Protein AF-A0A822GNJ6-F1 (afdb_monomer)

Radius of gyration: 17.17 Å; Cα contacts (8 Å, |Δi|>4): 91; chains: 1; bounding box: 32×57×35 Å

Mean predicted aligned error: 9.28 Å

Sequence (97 aa):
VLEEEKHNQIILSGLEQQLLDGILDEGTLANRHECDRELVDSLLERASSENPRLVGYMQRGVAYHHAGLNNKGRVTIEALFRNRYVQVVFSTATLGM

pLDDT: mean 80.64, std 13.18, range [45.34, 93.69]

Solvent-accessib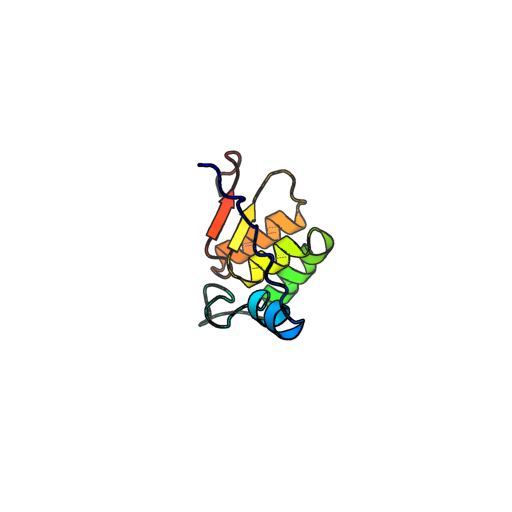le surface area (backbone atoms only — not comparable to full-atom values): 5898 Å² total; per-residue (Å²): 142,80,79,79,82,74,76,79,78,79,84,69,53,75,66,57,48,49,62,70,73,45,75,47,81,92,44,38,27,68,40,76,92,77,60,60,58,69,61,49,52,57,40,40,58,62,28,42,86,77,40,62,66,55,42,58,32,39,51,45,11,28,45,73,52,56,91,87,52,54,71,55,46,49,52,34,53,52,52,34,38,77,71,38,32,22,70,44,72,49,64,59,101,82,68,91,128

Nearest PDB structures (foldseek):
  5m59-assembly4_A  TM=8.633E-01  e=3.489E-02  Thermochaetoides thermophila
  7ask-assembly1_F  TM=6.448E-01  e=6.471E-03  Trypanosoma cruzi
  7bdj-assembly1_B  TM=7.855E-01  e=2.365E-02  Homo sapiens
  7dco-assembly1_D  TM=7.695E-01  e=2.692E-02  Saccharomyces cerevisiae
  8ro0-assembly1_B  TM=5.963E-01  e=7.367E-03  Caenorhabditis elegans

Secondary structure (DSSP, 8-state):
-------------HHHHHHHHSPPGGGS-S--TT--HHHHHHHHHHHHTT-HHHHHHHHTTEEEE-TTS-HHHHHHHHHHHHTTSS-EEEE-SS---

Foldseek 3Di:
DDPDPPPPPDDDDPVRVCVVLDQDPVQFFQDPPDDPPVVLVVLLVQQCVPDVVQSSQLRSLEHEDEPPDDPSSNVSVVVSCVVRRRVYYHYDPPDDD

Structure (mmCIF, N/CA/C/O backbone):
data_AF-A0A822GNJ6-F1
#
_entry.id   AF-A0A822GNJ6-F1
#
loop_
_atom_site.group_PDB
_atom_site.id
_atom_site.type_symbol
_atom_site.label_atom_id
_atom_site.label_alt_id
_atom_site.label_comp_id
_atom_site.label_asym_id
_atom_site.label_entity_id
_atom_site.label_seq_id
_atom_site.pdbx_PDB_ins_code
_atom_site.Cartn_x
_atom_site.Cartn_y
_atom_site.Cartn_z
_atom_site.occupancy
_atom_site.B_iso_or_equiv
_atom_site.auth_seq_id
_atom_site.auth_comp_id
_atom_site.auth_asym_id
_atom_site.auth_atom_id
_atom_site.pdbx_PDB_model_num
ATOM 1 N N . VAL A 1 1 ? 8.925 45.280 9.640 1.00 47.12 1 VAL A N 1
ATOM 2 C CA . VAL A 1 1 ? 8.221 44.275 8.814 1.00 47.12 1 VAL A CA 1
ATOM 3 C C . VAL A 1 1 ? 8.998 42.985 8.916 1.00 47.12 1 VAL A C 1
ATOM 5 O O . VAL A 1 1 ? 9.940 42.844 8.164 1.00 47.12 1 VAL A O 1
ATOM 8 N N . LEU A 1 2 ? 8.685 42.153 9.906 1.00 45.34 2 LEU A N 1
ATOM 9 C CA . LEU A 1 2 ? 8.946 40.709 9.981 1.00 45.34 2 LEU A CA 1
ATOM 10 C C . LEU A 1 2 ? 8.129 40.267 11.201 1.00 45.34 2 LEU A C 1
ATOM 12 O O . LEU A 1 2 ? 8.644 40.188 12.312 1.00 45.34 2 LEU A O 1
ATOM 16 N N . GLU A 1 3 ? 6.808 40.199 11.016 1.00 49.84 3 GLU A N 1
ATOM 17 C CA . GLU A 1 3 ? 5.924 39.625 12.026 1.00 49.84 3 GLU A CA 1
ATOM 18 C C . GLU A 1 3 ? 6.318 38.165 12.231 1.00 49.84 3 GLU A C 1
ATOM 20 O O . GLU A 1 3 ? 6.545 37.433 11.269 1.00 49.84 3 GLU A O 1
ATOM 25 N N . GLU A 1 4 ? 6.446 37.786 13.498 1.00 54.06 4 GLU A N 1
ATOM 26 C CA . GLU A 1 4 ? 6.664 36.419 13.945 1.00 54.06 4 GLU A CA 1
ATOM 27 C C . GLU A 1 4 ? 5.651 35.485 13.273 1.00 54.06 4 GLU A C 1
ATOM 29 O O . GLU A 1 4 ? 4.448 35.570 13.535 1.00 54.06 4 GLU A O 1
ATOM 34 N N . GLU A 1 5 ? 6.138 34.558 12.446 1.00 57.50 5 GLU A N 1
ATOM 35 C CA . GLU A 1 5 ? 5.390 33.367 12.048 1.00 57.50 5 GLU A CA 1
ATOM 36 C C . GLU A 1 5 ? 5.109 32.535 13.306 1.00 57.50 5 GLU A C 1
ATOM 38 O O . GLU A 1 5 ? 5.834 31.600 13.654 1.00 57.50 5 GLU A O 1
ATOM 43 N N . LYS A 1 6 ? 4.048 32.899 14.033 1.00 51.00 6 LYS A N 1
ATOM 44 C CA . LYS A 1 6 ? 3.471 32.085 15.097 1.00 51.00 6 LYS A CA 1
ATOM 45 C C . LYS A 1 6 ? 2.965 30.797 14.463 1.00 51.00 6 LYS A C 1
ATOM 47 O O . LYS A 1 6 ? 1.847 30.728 13.959 1.00 51.00 6 LYS A O 1
ATOM 52 N N . HIS A 1 7 ? 3.820 29.781 14.484 1.00 60.44 7 HIS A N 1
ATOM 53 C CA . HIS A 1 7 ? 3.483 28.399 14.181 1.00 60.44 7 HIS A CA 1
ATOM 54 C C . HIS A 1 7 ? 2.367 27.968 15.143 1.00 60.44 7 HIS A C 1
ATOM 56 O O . HIS A 1 7 ? 2.617 27.597 16.289 1.00 60.44 7 HIS A O 1
ATOM 62 N N . ASN A 1 8 ? 1.115 28.091 14.703 1.00 63.62 8 ASN A N 1
ATOM 63 C CA . ASN A 1 8 ? -0.043 27.641 15.460 1.00 63.62 8 ASN A CA 1
ATOM 64 C C . ASN A 1 8 ? -0.015 26.109 15.477 1.00 63.62 8 ASN A C 1
ATOM 66 O O . ASN A 1 8 ? -0.475 25.456 14.541 1.00 63.62 8 ASN A O 1
ATOM 70 N N . GLN A 1 9 ? 0.572 25.522 16.519 1.00 69.19 9 GLN A N 1
ATOM 71 C CA . GLN A 1 9 ? 0.458 24.088 16.753 1.00 69.19 9 GLN A CA 1
ATOM 72 C C . GLN A 1 9 ? -0.959 23.801 17.244 1.00 69.19 9 GLN A C 1
ATOM 74 O O . GLN A 1 9 ? -1.310 24.085 18.388 1.00 69.19 9 GLN A O 1
ATOM 79 N N . ILE A 1 10 ? -1.787 23.267 16.351 1.00 79.25 10 ILE A N 1
ATOM 80 C CA . ILE A 1 10 ? -3.099 22.736 16.705 1.00 79.25 10 ILE A CA 1
ATOM 81 C C . ILE A 1 10 ? -2.856 21.420 17.449 1.00 79.25 10 ILE A C 1
ATOM 83 O O . ILE A 1 10 ? -2.343 20.466 16.867 1.00 79.25 10 ILE A O 1
ATOM 87 N N . ILE A 1 11 ? -3.195 21.379 18.739 1.00 83.88 11 ILE A N 1
ATOM 88 C CA . ILE A 1 11 ? -3.189 20.142 19.524 1.00 83.88 11 ILE A CA 1
ATOM 89 C C . ILE A 1 11 ? -4.555 19.488 19.362 1.00 83.88 11 ILE A C 1
ATOM 91 O O . ILE A 1 11 ? -5.564 20.030 19.810 1.00 83.88 11 ILE A O 1
ATOM 95 N N . LEU A 1 12 ? -4.568 18.333 18.709 1.00 84.31 12 LEU A N 1
ATOM 96 C CA . LEU A 1 12 ? -5.765 17.535 18.489 1.00 84.31 12 LEU A CA 1
ATOM 97 C C . LEU A 1 12 ? -6.030 16.630 19.694 1.00 84.31 12 LEU A C 1
ATOM 99 O O . LEU A 1 12 ? -5.108 16.096 20.315 1.00 84.31 12 LEU A O 1
ATOM 103 N N . SER A 1 13 ? -7.304 16.436 20.014 1.00 89.00 13 SER A N 1
ATOM 104 C CA . SER A 1 13 ? -7.738 15.397 20.941 1.00 89.00 13 SER A CA 1
ATOM 105 C C . SER A 1 13 ? -7.434 14.004 20.381 1.00 89.00 13 SER A C 1
ATOM 107 O O . SER A 1 13 ? -7.293 13.808 19.173 1.00 89.00 13 SER A O 1
ATOM 109 N N . GLY A 1 14 ? -7.383 12.998 21.260 1.00 87.19 14 GLY A N 1
ATOM 110 C CA . GLY A 1 14 ? -7.127 11.616 20.837 1.00 87.19 14 GLY A CA 1
ATOM 111 C C . GLY A 1 14 ? -8.135 11.101 19.801 1.00 87.19 14 GLY A C 1
ATOM 112 O O . GLY A 1 14 ? -7.750 10.381 18.886 1.00 87.19 14 GLY A O 1
ATOM 113 N N . LEU A 1 15 ? -9.403 11.521 19.895 1.00 86.00 15 L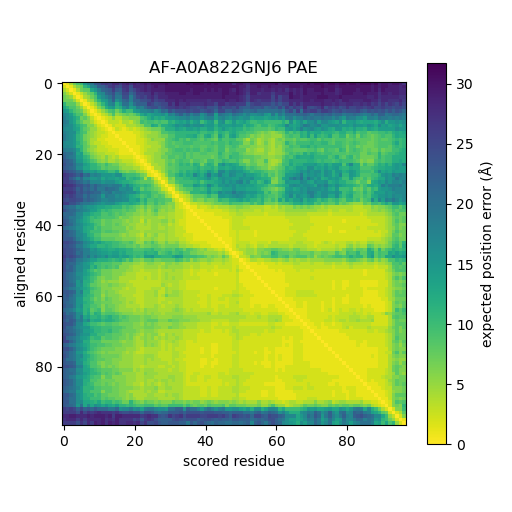EU A N 1
ATOM 114 C CA . LEU A 1 15 ? -10.436 11.158 18.923 1.00 86.00 15 LEU A CA 1
ATOM 115 C C . LEU A 1 15 ? -10.207 11.831 17.564 1.00 86.00 15 LEU A C 1
ATOM 117 O O . LEU A 1 15 ? -10.323 11.172 16.537 1.00 86.00 15 LEU A O 1
ATOM 121 N N . GLU A 1 16 ? -9.869 13.121 17.546 1.00 88.44 16 GLU A N 1
ATOM 122 C CA . GLU A 1 16 ? -9.579 13.849 16.303 1.00 88.44 16 GLU A CA 1
ATOM 123 C C . GLU A 1 16 ? -8.359 13.264 15.592 1.00 88.44 16 GLU A C 1
ATOM 125 O O . GLU A 1 16 ? -8.395 13.049 14.382 1.00 88.44 16 GLU A O 1
ATOM 130 N N . GLN A 1 17 ? -7.315 12.926 16.353 1.00 86.44 17 GLN A N 1
ATOM 131 C CA . GLN A 1 17 ? -6.135 12.255 15.821 1.00 86.44 17 GLN A CA 1
ATOM 132 C C . GLN A 1 17 ? -6.498 10.885 15.229 1.00 86.44 17 GLN A C 1
ATOM 134 O O . GLN A 1 17 ? -6.100 10.570 14.113 1.00 86.44 17 GLN A O 1
ATOM 139 N N . GLN A 1 18 ? -7.320 10.097 15.928 1.00 84.69 18 GLN A N 1
ATOM 140 C CA . GLN A 1 18 ? -7.770 8.790 15.448 1.00 84.69 18 GLN A CA 1
ATOM 141 C C . GLN A 1 18 ? -8.656 8.886 14.195 1.00 84.69 18 GLN A C 1
ATOM 143 O O . GLN A 1 18 ? -8.575 8.018 13.331 1.00 84.69 18 GLN A O 1
ATOM 148 N N . LEU A 1 19 ? -9.491 9.921 14.076 1.00 83.31 19 LEU A N 1
ATOM 149 C CA . LEU A 1 19 ? -10.299 10.165 12.876 1.00 83.31 19 LEU A CA 1
ATOM 150 C C . LEU A 1 19 ? -9.424 10.541 11.674 1.00 83.31 19 LEU A C 1
ATOM 152 O O . LEU A 1 19 ? -9.673 10.063 10.571 1.00 83.31 19 LEU A O 1
ATOM 156 N N . LEU A 1 20 ? -8.387 11.354 11.889 1.00 82.25 20 LEU A N 1
ATOM 157 C CA . LEU A 1 20 ? -7.426 11.738 10.850 1.00 82.25 20 LEU A CA 1
ATOM 158 C C . LEU A 1 20 ? -6.532 10.571 10.418 1.00 82.25 20 LEU A C 1
ATOM 160 O O . LEU A 1 20 ? -6.285 10.385 9.227 1.00 82.25 20 LEU A O 1
ATOM 164 N N . ASP A 1 21 ? -6.070 9.771 11.378 1.00 80.69 21 ASP A N 1
ATOM 165 C CA . ASP A 1 21 ? -5.235 8.596 11.130 1.00 80.69 21 ASP A CA 1
ATOM 166 C C . ASP A 1 21 ? -6.059 7.373 10.707 1.00 80.69 21 ASP A C 1
ATOM 168 O O . ASP A 1 21 ? -5.498 6.366 10.271 1.00 80.69 21 ASP A O 1
ATOM 172 N N . GLY A 1 22 ? -7.387 7.446 10.778 1.00 78.06 22 GLY A N 1
ATOM 173 C CA . GLY A 1 22 ? -8.290 6.419 10.282 1.00 78.06 22 GLY A CA 1
ATOM 174 C C . GLY A 1 22 ? -8.121 6.187 8.782 1.00 78.06 22 GLY A C 1
ATOM 175 O O . GLY A 1 22 ? -7.672 7.053 8.023 1.00 78.06 22 GLY A O 1
ATOM 176 N N . ILE A 1 23 ? -8.456 4.982 8.335 1.00 78.88 23 ILE A N 1
ATOM 177 C CA . ILE A 1 23 ? -8.578 4.685 6.910 1.00 78.88 23 ILE A CA 1
ATOM 178 C C . ILE A 1 23 ? -10.044 4.901 6.563 1.00 78.88 23 ILE A C 1
ATOM 180 O O . ILE A 1 23 ? -10.912 4.243 7.128 1.00 78.88 23 ILE A O 1
ATOM 184 N N . LEU A 1 24 ? -10.312 5.874 5.696 1.00 66.00 24 LEU A N 1
ATOM 185 C CA . LEU A 1 24 ? -11.666 6.167 5.235 1.00 66.00 24 LEU A CA 1
ATOM 186 C C . LEU A 1 24 ? -12.185 4.995 4.403 1.00 66.00 24 LEU A C 1
ATOM 188 O O . LEU A 1 24 ? -11.426 4.422 3.619 1.00 66.00 24 LEU A O 1
ATOM 192 N N . ASP A 1 25 ? -13.470 4.671 4.508 1.00 66.12 25 ASP A N 1
ATOM 193 C CA . ASP A 1 25 ? -14.078 3.605 3.704 1.00 66.12 25 ASP A CA 1
ATOM 194 C C . ASP A 1 25 ? -13.954 3.898 2.196 1.00 66.12 25 ASP A C 1
ATOM 196 O O . ASP A 1 25 ? -13.765 2.987 1.388 1.00 66.12 25 ASP A O 1
ATOM 200 N N . GLU A 1 26 ? -13.967 5.177 1.800 1.00 61.94 26 GLU A N 1
ATOM 201 C CA . GLU A 1 26 ? -13.742 5.612 0.416 1.00 61.94 26 GLU A CA 1
ATOM 202 C C . GLU A 1 26 ? -12.266 5.555 -0.009 1.00 61.94 26 GLU A C 1
ATOM 204 O O . GLU A 1 26 ? -11.974 5.541 -1.205 1.00 61.94 26 GLU A O 1
ATOM 209 N N . GLY A 1 27 ? -11.347 5.536 0.961 1.00 58.88 27 GLY A N 1
ATOM 210 C CA . GLY A 1 27 ? -9.894 5.512 0.780 1.00 58.88 27 GLY A CA 1
ATOM 211 C C . GLY A 1 27 ? -9.241 4.186 1.174 1.00 58.88 27 GLY A C 1
ATOM 212 O O . GLY A 1 27 ? -8.017 4.120 1.254 1.00 58.88 27 GLY A O 1
ATOM 213 N N . THR A 1 28 ? -10.032 3.147 1.446 1.00 66.94 28 THR A N 1
ATOM 214 C CA . THR A 1 28 ? -9.558 1.797 1.763 1.00 66.94 28 THR A CA 1
ATOM 215 C C . THR A 1 28 ? -9.557 0.976 0.486 1.00 66.94 28 THR A C 1
ATOM 217 O O . THR A 1 28 ? -10.593 0.906 -0.165 1.00 66.94 28 THR A O 1
ATOM 220 N N . LEU A 1 29 ? -8.426 0.346 0.151 1.00 66.88 29 LEU A N 1
ATOM 221 C CA . LEU A 1 29 ? -8.280 -0.629 -0.943 1.00 66.88 29 LEU A CA 1
ATOM 222 C C . LEU A 1 29 ? -9.061 -0.274 -2.228 1.00 66.88 29 LEU A C 1
ATOM 224 O O . LEU A 1 29 ? -10.231 -0.599 -2.406 1.00 66.88 29 LEU A O 1
ATOM 228 N N . ALA A 1 30 ? -8.347 0.333 -3.167 1.00 61.84 30 ALA A N 1
ATOM 229 C CA . ALA A 1 30 ? -8.707 0.649 -4.550 1.00 61.84 30 ALA A CA 1
ATOM 230 C C . ALA A 1 30 ? -9.893 -0.088 -5.227 1.00 61.84 30 ALA A C 1
ATOM 232 O O . ALA A 1 30 ? -10.684 0.542 -5.936 1.00 61.84 30 ALA A O 1
ATOM 233 N N . ASN A 1 31 ? -9.995 -1.414 -5.076 1.00 65.00 31 ASN A N 1
ATOM 234 C CA . ASN A 1 31 ? -11.059 -2.239 -5.645 1.00 65.00 31 ASN A CA 1
ATOM 235 C C . ASN A 1 31 ? -11.967 -2.812 -4.544 1.00 65.00 31 ASN A C 1
ATOM 237 O O . ASN A 1 31 ? -11.669 -3.845 -3.949 1.00 65.00 31 ASN A O 1
ATOM 241 N N . ARG A 1 32 ? -13.108 -2.155 -4.313 1.00 64.62 32 ARG A N 1
ATOM 242 C CA . ARG A 1 32 ? -14.089 -2.536 -3.280 1.00 64.62 32 ARG A CA 1
ATOM 243 C C . ARG A 1 32 ? -15.025 -3.666 -3.707 1.00 64.62 32 ARG A C 1
ATOM 245 O O . ARG A 1 32 ? -15.609 -4.332 -2.861 1.00 64.62 32 ARG A O 1
ATOM 252 N N . HIS A 1 33 ? -15.225 -3.830 -5.014 1.00 63.53 33 HIS A N 1
ATOM 253 C CA . HIS A 1 33 ? -16.286 -4.684 -5.551 1.00 63.53 33 HIS A CA 1
ATOM 254 C C . HIS A 1 33 ? -15.894 -6.167 -5.604 1.00 63.53 33 HIS A C 1
ATOM 256 O O . HIS A 1 33 ? -16.775 -7.017 -5.659 1.00 63.53 33 HIS A O 1
ATOM 262 N N . GLU A 1 34 ? -14.597 -6.475 -5.513 1.00 68.06 34 GLU A N 1
ATOM 263 C CA . GLU A 1 34 ? -14.048 -7.837 -5.545 1.00 68.06 34 GLU A CA 1
ATOM 264 C C . GLU A 1 34 ? -12.825 -7.946 -4.616 1.00 68.06 34 GLU A C 1
ATOM 266 O O . GLU A 1 34 ? -11.749 -8.374 -5.025 1.00 68.06 34 GLU A O 1
ATOM 271 N N . CYS A 1 35 ? -12.952 -7.477 -3.371 1.00 73.94 35 CYS A N 1
ATOM 272 C CA . CYS A 1 35 ? -11.868 -7.569 -2.394 1.00 73.94 35 CYS A CA 1
ATOM 273 C C . CYS A 1 35 ? -11.890 -8.912 -1.662 1.00 73.94 35 CYS A C 1
ATOM 275 O O . CYS A 1 35 ? -12.718 -9.122 -0.775 1.00 73.94 35 CYS A O 1
ATOM 277 N N . ASP A 1 36 ? -10.931 -9.784 -1.972 1.00 86.50 36 ASP A N 1
ATOM 278 C CA . ASP A 1 36 ? -10.626 -10.954 -1.148 1.00 86.50 36 ASP A CA 1
ATOM 279 C C . ASP A 1 36 ? -9.925 -10.498 0.142 1.00 86.50 36 ASP A C 1
ATOM 281 O O . ASP A 1 36 ? -8.713 -10.267 0.183 1.00 86.50 36 ASP A O 1
ATOM 285 N N . ARG A 1 37 ? -10.728 -10.290 1.190 1.00 83.88 37 ARG A N 1
ATOM 286 C CA . ARG A 1 37 ? -10.276 -9.783 2.494 1.00 83.88 37 ARG A CA 1
ATOM 287 C C . ARG A 1 37 ? -9.292 -10.738 3.165 1.00 83.88 37 ARG A C 1
ATOM 289 O O . ARG A 1 37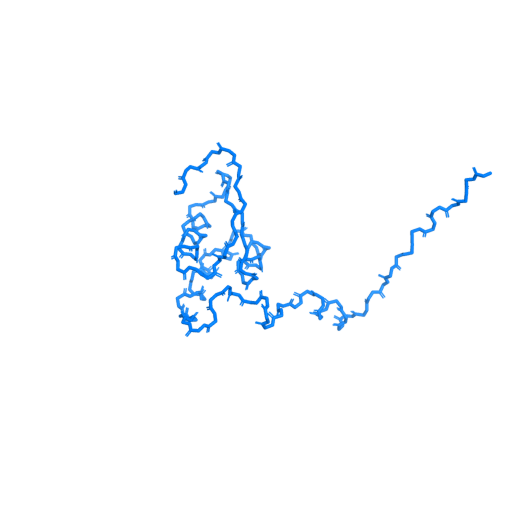 ? -8.297 -10.269 3.702 1.00 83.88 37 ARG A O 1
ATOM 296 N N . GLU A 1 38 ? -9.514 -12.047 3.071 1.00 88.31 38 GLU A N 1
ATOM 297 C CA . GLU A 1 38 ? -8.629 -13.048 3.678 1.00 88.31 38 GLU A CA 1
ATOM 298 C C . GLU A 1 38 ? -7.250 -13.039 3.012 1.00 88.31 38 GLU A C 1
ATOM 300 O O . GLU A 1 38 ? -6.217 -13.029 3.690 1.00 88.31 38 GLU A O 1
ATOM 305 N N . LEU A 1 39 ? -7.218 -12.968 1.676 1.00 87.94 39 LEU A N 1
ATOM 306 C CA . LEU A 1 39 ? -5.968 -12.829 0.938 1.00 87.94 39 LEU A CA 1
ATOM 307 C C . LEU A 1 39 ? -5.240 -11.540 1.33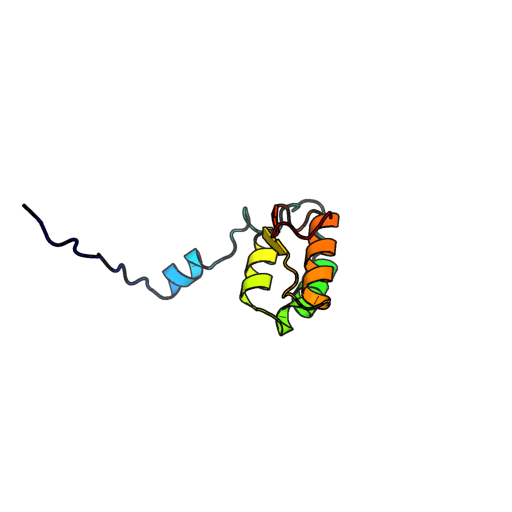0 1.00 87.94 39 LEU A C 1
ATOM 309 O O . LEU A 1 39 ? -4.047 -11.590 1.635 1.00 87.94 39 LEU A O 1
ATOM 313 N N . VAL A 1 40 ? -5.933 -10.398 1.327 1.00 89.75 40 VAL A N 1
ATOM 314 C CA . VAL A 1 40 ? -5.332 -9.104 1.678 1.00 89.75 40 VAL A CA 1
ATOM 315 C C . VAL A 1 40 ? -4.772 -9.131 3.097 1.00 89.75 40 VAL A C 1
ATOM 317 O O . VAL A 1 40 ? -3.600 -8.803 3.277 1.00 89.75 40 VAL A O 1
ATOM 320 N N . ASP A 1 41 ? -5.543 -9.590 4.080 1.00 90.38 41 ASP A N 1
ATOM 321 C CA . ASP A 1 41 ? -5.109 -9.648 5.477 1.00 90.38 41 ASP A CA 1
ATOM 322 C C . ASP A 1 41 ? -3.874 -10.547 5.636 1.00 90.38 41 ASP A C 1
ATOM 324 O O . ASP A 1 41 ? -2.888 -10.139 6.253 1.00 90.38 41 ASP A O 1
ATOM 328 N N . SER A 1 42 ? -3.847 -11.707 4.968 1.00 91.69 42 SER A N 1
ATOM 329 C CA . SER A 1 42 ? -2.680 -12.601 4.985 1.00 91.69 42 SER A CA 1
ATOM 330 C C . SER A 1 42 ? -1.423 -11.962 4.372 1.00 91.69 42 SER A C 1
ATOM 332 O O . SER A 1 42 ? -0.300 -12.162 4.850 1.00 91.69 42 SER A O 1
ATOM 334 N N . LEU A 1 43 ? -1.584 -11.165 3.310 1.00 91.44 43 LEU A N 1
ATOM 335 C CA . LEU A 1 43 ? -0.493 -10.463 2.636 1.00 91.44 43 LEU A CA 1
ATOM 336 C C . LEU A 1 43 ? 0.034 -9.296 3.479 1.00 91.44 43 LEU A C 1
ATOM 338 O O . LEU A 1 43 ? 1.253 -9.089 3.535 1.00 91.44 43 LEU A O 1
ATOM 342 N N . LEU A 1 44 ? -0.861 -8.561 4.143 1.00 91.12 44 LEU A N 1
ATOM 343 C CA . LEU A 1 44 ? -0.519 -7.463 5.046 1.00 91.12 44 LEU A CA 1
ATOM 344 C C . LEU A 1 44 ? 0.186 -7.981 6.301 1.00 91.12 44 LEU A C 1
ATOM 346 O O . LE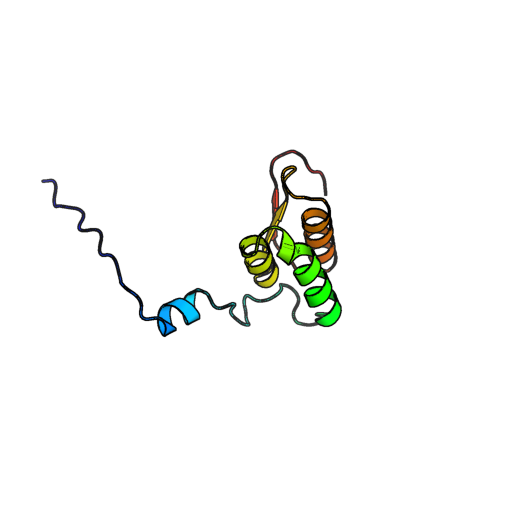U A 1 44 ? 1.220 -7.436 6.689 1.00 91.12 44 LEU A O 1
ATOM 350 N N . GLU A 1 45 ? -0.294 -9.076 6.890 1.00 91.06 45 GLU A N 1
ATOM 351 C CA . GLU A 1 45 ? 0.335 -9.701 8.055 1.00 91.06 45 GLU A CA 1
ATOM 352 C C . GLU A 1 45 ? 1.767 -10.155 7.740 1.00 91.06 45 GLU A C 1
ATOM 354 O O . GLU A 1 45 ? 2.695 -9.895 8.509 1.00 91.06 45 GLU A O 1
ATOM 359 N N . ARG A 1 46 ? 2.002 -10.709 6.544 1.00 86.31 46 ARG A N 1
ATOM 360 C CA . ARG A 1 46 ? 3.354 -11.058 6.070 1.00 86.31 46 ARG A CA 1
ATOM 361 C C . ARG A 1 46 ? 4.300 -9.860 5.957 1.00 86.31 46 ARG A C 1
ATOM 363 O O . ARG A 1 46 ? 5.508 -10.045 6.126 1.00 86.31 46 ARG A O 1
ATOM 370 N N . ALA A 1 47 ? 3.781 -8.674 5.643 1.00 85.06 47 ALA A N 1
ATOM 371 C CA . ALA A 1 47 ? 4.557 -7.437 5.521 1.00 85.06 47 ALA A CA 1
ATOM 372 C C . ALA A 1 47 ? 4.678 -6.661 6.850 1.00 85.06 47 ALA A C 1
ATOM 374 O O . ALA A 1 47 ? 5.587 -5.844 7.005 1.00 85.06 47 ALA A O 1
ATOM 375 N N . SER A 1 48 ? 3.818 -6.947 7.834 1.00 83.19 48 SER A N 1
ATOM 376 C CA . SER A 1 48 ? 3.761 -6.246 9.128 1.00 83.19 48 SER A CA 1
ATOM 377 C C . SER A 1 48 ? 5.064 -6.295 9.932 1.00 83.19 48 SER A C 1
ATOM 379 O O . SER A 1 48 ? 5.394 -5.329 10.618 1.00 83.19 48 SER A O 1
ATOM 381 N N . SER A 1 49 ? 5.853 -7.367 9.785 1.00 77.69 49 SER A N 1
ATOM 382 C CA . SER A 1 49 ? 7.141 -7.531 10.475 1.00 77.69 49 SER A CA 1
ATOM 383 C C . SER A 1 49 ? 8.228 -6.549 10.025 1.00 77.69 49 SER A C 1
ATOM 385 O O . SER A 1 49 ? 9.287 -6.487 10.641 1.00 77.69 49 SER A O 1
ATOM 387 N N . GLU A 1 50 ? 8.012 -5.839 8.918 1.00 72.00 50 GLU A N 1
ATOM 388 C CA . GLU A 1 50 ? 9.008 -4.950 8.327 1.00 72.00 50 GLU A CA 1
ATOM 389 C C . GLU A 1 50 ? 8.795 -3.493 8.722 1.00 72.00 50 GLU A C 1
ATOM 391 O O . GLU A 1 50 ? 9.657 -2.879 9.347 1.00 72.00 50 GLU A O 1
ATOM 396 N N . ASN A 1 51 ? 7.647 -2.932 8.339 1.00 81.12 51 ASN A N 1
ATOM 397 C CA . ASN A 1 51 ? 7.332 -1.537 8.592 1.00 81.12 51 ASN A CA 1
ATOM 398 C C . ASN A 1 51 ? 5.813 -1.352 8.748 1.00 81.12 51 ASN A C 1
ATOM 400 O O . ASN A 1 51 ? 5.088 -1.377 7.748 1.00 81.12 51 ASN A O 1
ATOM 404 N N . PRO A 1 52 ? 5.324 -1.088 9.971 1.00 84.62 52 PRO A N 1
ATOM 405 C CA . PRO A 1 52 ? 3.908 -0.833 10.223 1.00 84.62 52 PRO A CA 1
ATOM 406 C C . PRO A 1 52 ? 3.339 0.326 9.392 1.00 84.62 52 PRO A C 1
ATOM 408 O O . PRO A 1 52 ? 2.172 0.296 9.007 1.00 84.62 52 PRO A O 1
ATOM 411 N N . ARG A 1 53 ? 4.161 1.333 9.049 1.00 88.00 53 ARG A N 1
ATOM 412 C CA . ARG A 1 53 ? 3.728 2.448 8.191 1.00 88.00 53 ARG A CA 1
ATOM 413 C C . ARG A 1 53 ? 3.463 1.995 6.759 1.00 88.00 53 ARG A C 1
ATOM 415 O O . ARG A 1 53 ? 2.503 2.459 6.158 1.00 88.00 53 ARG A O 1
ATOM 422 N N . LEU A 1 54 ? 4.274 1.076 6.228 1.00 89.62 54 LEU A N 1
ATOM 423 C CA . LEU A 1 54 ? 4.079 0.533 4.882 1.00 89.62 54 LEU A CA 1
ATOM 424 C C . LEU A 1 54 ? 2.763 -0.249 4.787 1.00 89.62 54 LEU A C 1
ATOM 426 O O . LEU A 1 54 ? 2.031 -0.084 3.815 1.00 89.62 54 LEU A O 1
ATOM 430 N N . VAL A 1 55 ? 2.425 -1.029 5.817 1.00 90.88 55 VAL A N 1
ATOM 431 C CA . VAL A 1 55 ? 1.123 -1.709 5.915 1.00 90.88 55 VAL A CA 1
ATOM 432 C C . VAL A 1 55 ? -0.026 -0.699 5.944 1.00 90.88 55 VAL A C 1
ATOM 434 O O . VAL A 1 55 ? -0.984 -0.847 5.189 1.00 90.88 55 VAL A O 1
ATOM 437 N N . GLY A 1 56 ? 0.099 0.371 6.736 1.00 90.12 56 GLY A N 1
ATOM 438 C CA . GLY A 1 56 ? -0.900 1.443 6.771 1.00 90.12 56 GLY A CA 1
ATOM 439 C C . GLY A 1 56 ? -1.096 2.137 5.418 1.00 90.12 56 GLY A C 1
ATOM 440 O O . GLY A 1 56 ? -2.211 2.524 5.077 1.00 90.12 56 GLY A O 1
ATOM 441 N N . TYR A 1 57 ? -0.039 2.265 4.611 1.00 91.00 57 TYR A N 1
ATOM 442 C CA . TYR A 1 57 ? -0.151 2.748 3.234 1.00 91.00 57 TYR A CA 1
ATOM 443 C C . TYR A 1 57 ? -0.901 1.749 2.348 1.00 91.00 57 TYR A C 1
ATOM 445 O O . TYR A 1 57 ? -1.847 2.141 1.664 1.00 91.00 57 TYR A O 1
ATOM 453 N N . MET A 1 58 ? -0.540 0.463 2.399 1.00 90.69 58 MET A N 1
ATOM 454 C CA . MET A 1 58 ? -1.174 -0.580 1.582 1.00 90.69 58 MET A CA 1
ATOM 455 C C . MET A 1 58 ? -2.682 -0.658 1.823 1.00 90.69 58 MET A C 1
ATOM 457 O O . MET A 1 58 ? -3.451 -0.761 0.870 1.00 90.69 58 MET A O 1
ATOM 461 N N . GLN A 1 59 ? -3.111 -0.549 3.083 1.00 89.19 59 GLN A N 1
ATOM 462 C CA . GLN A 1 59 ? -4.528 -0.519 3.450 1.00 89.19 59 GLN A CA 1
ATOM 463 C C . GLN A 1 59 ? -5.263 0.698 2.855 1.00 89.19 59 GLN A C 1
ATOM 465 O O . GLN A 1 59 ? -6.436 0.595 2.502 1.00 89.19 59 GLN A O 1
ATOM 470 N N . ARG A 1 60 ? -4.558 1.821 2.650 1.00 88.81 60 ARG A N 1
ATOM 471 C CA . ARG A 1 60 ? -5.053 3.022 1.946 1.00 88.81 60 ARG A CA 1
ATOM 472 C C . ARG A 1 60 ? -4.985 2.916 0.415 1.00 88.81 60 ARG A C 1
ATOM 474 O O . ARG A 1 60 ? -5.201 3.898 -0.288 1.00 88.81 60 ARG A O 1
ATOM 481 N N . GLY A 1 61 ? -4.612 1.755 -0.124 1.00 88.94 61 GLY A N 1
ATOM 482 C CA . GLY A 1 61 ? -4.482 1.539 -1.565 1.00 88.94 61 GLY A CA 1
ATOM 483 C C . GLY A 1 61 ? -3.242 2.180 -2.203 1.00 88.94 61 GLY A C 1
ATOM 484 O O . GLY A 1 61 ? -3.181 2.285 -3.430 1.00 88.94 61 GLY A O 1
ATOM 485 N N . VAL A 1 62 ? -2.247 2.580 -1.405 1.00 91.25 62 VAL A N 1
ATOM 486 C CA . VAL A 1 62 ? -0.989 3.179 -1.877 1.00 91.25 62 VAL A CA 1
ATOM 487 C C . VAL A 1 62 ? 0.221 2.433 -1.313 1.00 91.25 62 VAL A C 1
ATOM 489 O O . VAL A 1 62 ? 0.178 1.900 -0.216 1.00 91.25 62 VAL A O 1
ATOM 492 N N . ALA A 1 63 ? 1.338 2.368 -2.028 1.00 93.12 63 ALA A N 1
ATOM 493 C CA . ALA A 1 63 ? 2.562 1.766 -1.492 1.00 93.12 63 ALA A CA 1
ATOM 494 C C . ALA A 1 63 ? 3.812 2.393 -2.112 1.00 93.12 63 ALA A C 1
ATOM 496 O O . ALA A 1 63 ? 3.727 3.171 -3.059 1.00 93.12 63 ALA A O 1
ATOM 497 N N . TYR A 1 64 ? 4.989 2.040 -1.603 1.00 93.06 64 TYR A N 1
ATOM 498 C CA . TYR A 1 64 ? 6.256 2.386 -2.237 1.00 93.06 64 TYR A CA 1
ATOM 499 C C . TYR A 1 64 ? 7.133 1.142 -2.376 1.00 93.06 64 TYR A C 1
ATOM 501 O O . TYR A 1 64 ? 7.226 0.350 -1.445 1.00 93.06 64 TYR A O 1
ATOM 509 N N . HIS A 1 65 ? 7.780 0.969 -3.524 1.00 90.69 65 HIS A N 1
ATOM 510 C CA . HIS A 1 65 ? 8.658 -0.153 -3.822 1.00 90.69 65 HIS A CA 1
ATOM 511 C C . HIS A 1 65 ? 10.092 0.351 -4.046 1.00 90.69 65 HIS A C 1
ATOM 513 O O . HIS A 1 65 ? 10.371 1.109 -4.974 1.00 90.69 65 HIS A O 1
ATOM 519 N N . HIS A 1 66 ? 11.034 -0.080 -3.206 1.00 89.44 66 HIS A N 1
ATOM 520 C CA . HIS A 1 66 ? 12.457 0.231 -3.376 1.00 89.44 66 HIS A CA 1
ATOM 521 C C . HIS A 1 66 ? 13.337 -0.956 -2.973 1.00 89.44 66 HIS A C 1
ATOM 523 O O . HIS A 1 66 ? 12.913 -1.833 -2.222 1.00 89.44 66 HIS A O 1
ATOM 529 N N . ALA A 1 67 ? 14.590 -0.962 -3.438 1.00 87.50 67 ALA A N 1
ATOM 530 C CA . ALA A 1 67 ? 15.541 -2.058 -3.220 1.00 87.50 67 ALA A CA 1
ATOM 531 C C . ALA A 1 67 ? 15.886 -2.327 -1.741 1.00 87.50 67 ALA A C 1
ATOM 533 O O . ALA A 1 67 ? 16.383 -3.400 -1.415 1.00 87.50 67 ALA A O 1
ATOM 534 N N . GLY A 1 68 ? 15.627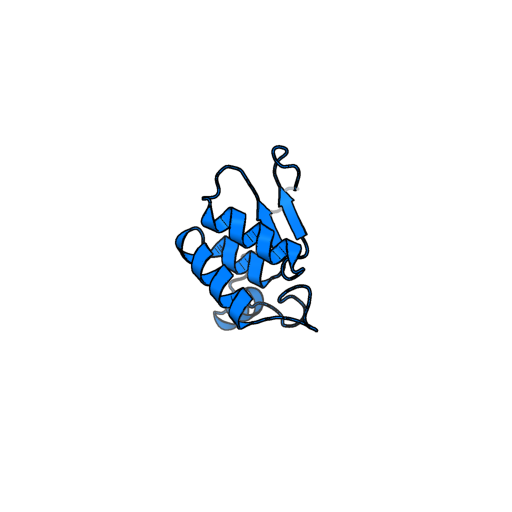 -1.363 -0.853 1.00 88.25 68 GLY A N 1
ATOM 535 C CA . GLY A 1 68 ? 15.845 -1.511 0.587 1.00 88.25 68 GLY A CA 1
ATOM 536 C C . GLY A 1 68 ? 14.739 -2.280 1.312 1.00 88.25 68 GLY A C 1
ATOM 537 O O . GLY A 1 68 ? 14.923 -2.605 2.479 1.00 88.25 68 GLY A O 1
ATOM 538 N N . LEU A 1 69 ? 13.620 -2.585 0.644 1.00 88.69 69 LEU A N 1
ATOM 539 C CA . LEU A 1 69 ? 12.606 -3.481 1.191 1.00 88.69 69 LEU A CA 1
ATOM 540 C C . LEU A 1 69 ? 13.079 -4.933 1.120 1.00 88.69 69 LEU A C 1
ATOM 542 O O . LEU A 1 69 ? 13.626 -5.411 0.115 1.00 88.69 69 LEU A O 1
ATOM 546 N N . ASN A 1 70 ? 12.795 -5.667 2.182 1.00 89.25 70 ASN A N 1
ATOM 547 C CA . ASN A 1 70 ? 12.956 -7.098 2.244 1.00 89.25 70 ASN A CA 1
ATOM 548 C C . ASN A 1 70 ? 12.049 -7.785 1.209 1.00 89.25 70 ASN A C 1
ATOM 550 O O . ASN A 1 70 ? 11.123 -7.212 0.627 1.00 89.25 70 ASN A O 1
ATOM 554 N N . ASN A 1 71 ? 12.334 -9.061 0.962 1.00 89.50 71 ASN A N 1
ATOM 555 C CA . ASN A 1 71 ? 11.623 -9.809 -0.066 1.00 89.50 71 ASN A CA 1
ATOM 556 C C . ASN A 1 71 ? 10.119 -9.957 0.221 1.00 89.50 71 ASN A C 1
ATOM 558 O O . ASN A 1 71 ? 9.326 -9.993 -0.713 1.00 89.50 71 ASN A O 1
ATOM 562 N N . LYS A 1 72 ? 9.714 -10.033 1.496 1.00 90.81 72 LYS A N 1
ATOM 563 C CA . LYS A 1 72 ? 8.301 -10.159 1.877 1.00 90.81 72 LYS A CA 1
ATOM 564 C C . LYS A 1 72 ? 7.537 -8.881 1.536 1.00 90.81 72 LYS A C 1
ATOM 566 O O . LYS A 1 72 ? 6.507 -8.984 0.880 1.00 90.81 72 LYS A O 1
ATOM 571 N N . GLY A 1 73 ? 8.065 -7.710 1.901 1.00 91.19 73 GLY A N 1
ATOM 572 C CA . GLY A 1 73 ? 7.463 -6.417 1.577 1.00 91.19 73 GLY A CA 1
ATOM 573 C C . GLY A 1 73 ? 7.311 -6.215 0.072 1.00 91.19 73 GLY A C 1
ATOM 574 O O . GLY A 1 73 ? 6.216 -5.904 -0.391 1.00 91.19 73 GLY A O 1
ATOM 575 N N . ARG A 1 74 ? 8.369 -6.486 -0.709 1.00 91.69 74 ARG A N 1
ATOM 576 C CA . ARG A 1 74 ? 8.330 -6.373 -2.181 1.00 91.69 74 ARG A CA 1
ATOM 577 C C . ARG A 1 74 ? 7.267 -7.280 -2.805 1.00 91.69 74 ARG A C 1
ATOM 579 O O . ARG A 1 74 ? 6.397 -6.792 -3.520 1.00 91.69 74 ARG A O 1
ATOM 586 N N . VAL A 1 75 ? 7.266 -8.567 -2.449 1.00 92.12 75 VAL A N 1
ATOM 587 C CA . VAL A 1 75 ? 6.287 -9.541 -2.965 1.00 92.12 75 VAL A CA 1
ATOM 588 C C . VAL A 1 75 ? 4.853 -9.174 -2.568 1.00 92.12 75 VAL A C 1
ATOM 590 O O . VAL A 1 75 ? 3.945 -9.322 -3.386 1.00 92.12 75 VAL A O 1
ATOM 593 N N . THR A 1 76 ? 4.632 -8.676 -1.346 1.00 93.69 76 THR A N 1
ATOM 594 C CA . THR A 1 76 ? 3.310 -8.210 -0.904 1.00 93.69 76 THR A CA 1
ATOM 595 C C . THR A 1 76 ? 2.832 -7.020 -1.740 1.00 93.69 76 THR A C 1
ATOM 597 O O . THR A 1 76 ? 1.706 -7.056 -2.230 1.00 93.69 76 THR A O 1
ATOM 600 N N . ILE A 1 77 ? 3.670 -5.996 -1.958 1.00 93.00 77 ILE A N 1
ATOM 601 C CA . ILE A 1 77 ? 3.303 -4.824 -2.776 1.00 93.00 77 ILE A CA 1
ATOM 602 C C . ILE A 1 77 ? 2.917 -5.255 -4.186 1.00 93.00 77 ILE A C 1
ATOM 604 O O . ILE A 1 77 ? 1.863 -4.866 -4.682 1.00 93.00 77 ILE A O 1
ATOM 608 N N . GLU A 1 78 ? 3.749 -6.077 -4.824 1.00 92.50 78 GLU A N 1
ATOM 609 C CA . GLU A 1 78 ? 3.488 -6.541 -6.183 1.00 92.50 78 GLU A CA 1
ATOM 610 C C . GLU A 1 78 ? 2.193 -7.357 -6.275 1.00 92.50 78 GLU A C 1
ATOM 612 O O . GLU A 1 78 ? 1.426 -7.191 -7.221 1.00 92.50 78 GLU A O 1
ATOM 617 N N . ALA A 1 79 ? 1.925 -8.232 -5.299 1.00 92.44 79 ALA A N 1
ATOM 618 C CA . ALA A 1 79 ? 0.696 -9.018 -5.260 1.00 92.44 79 ALA A CA 1
ATOM 619 C C . ALA A 1 79 ? -0.539 -8.122 -5.091 1.00 92.44 79 ALA A C 1
ATOM 621 O O . ALA A 1 79 ? -1.510 -8.276 -5.831 1.00 92.44 79 ALA A O 1
ATOM 622 N N . LEU A 1 80 ? -0.500 -7.163 -4.164 1.00 91.69 80 LEU A N 1
ATOM 623 C CA . LEU A 1 80 ? -1.601 -6.223 -3.948 1.00 91.69 80 LEU A CA 1
ATOM 624 C C . LEU A 1 80 ? -1.824 -5.316 -5.166 1.00 91.69 80 LEU A C 1
ATOM 626 O O . LEU A 1 80 ? -2.971 -5.043 -5.516 1.00 91.69 80 LEU A O 1
ATOM 630 N N . PHE A 1 81 ? -0.756 -4.892 -5.846 1.00 91.44 81 PHE A N 1
ATOM 631 C CA . PHE A 1 81 ? -0.846 -4.078 -7.059 1.00 91.44 81 PHE A CA 1
ATOM 632 C C . PHE A 1 81 ? -1.427 -4.865 -8.242 1.00 91.44 81 PHE A C 1
ATOM 634 O O . PHE A 1 81 ? -2.374 -4.411 -8.882 1.00 91.44 81 PHE A O 1
ATOM 641 N N . ARG A 1 82 ? -0.944 -6.093 -8.487 1.00 89.88 82 ARG A N 1
ATOM 642 C CA . ARG A 1 82 ? -1.460 -6.978 -9.551 1.00 89.88 82 ARG A CA 1
ATOM 643 C C . ARG A 1 82 ? -2.946 -7.303 -9.381 1.00 89.88 82 ARG A C 1
ATOM 645 O O . ARG A 1 82 ? -3.665 -7.392 -10.372 1.00 89.88 82 ARG A O 1
ATOM 652 N N . ASN A 1 83 ? -3.411 -7.431 -8.138 1.00 88.06 83 ASN A N 1
ATOM 653 C CA . ASN A 1 83 ? -4.823 -7.656 -7.820 1.00 88.06 83 ASN A CA 1
ATOM 654 C C . ASN A 1 83 ? -5.651 -6.359 -7.718 1.00 88.06 83 ASN A C 1
ATOM 656 O O . ASN A 1 83 ? -6.840 -6.414 -7.417 1.00 88.06 83 ASN A O 1
ATOM 660 N N . ARG A 1 84 ? -5.055 -5.189 -7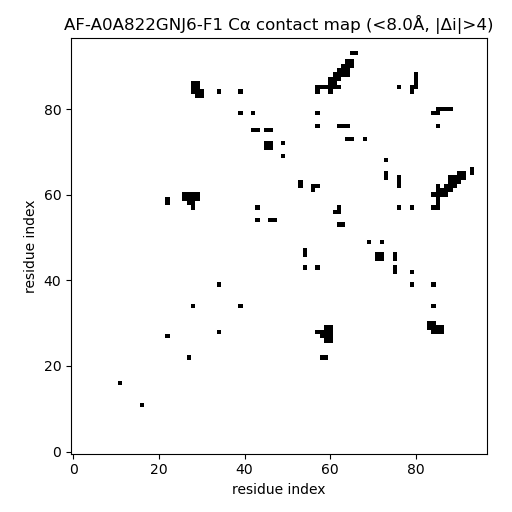.999 1.00 87.44 84 ARG A N 1
ATOM 661 C CA . ARG A 1 84 ? -5.700 -3.864 -7.922 1.00 87.44 84 ARG A CA 1
ATOM 662 C C . ARG A 1 84 ? -6.217 -3.489 -6.525 1.00 87.44 84 ARG A C 1
ATOM 664 O O . ARG A 1 84 ? -7.124 -2.670 -6.414 1.00 87.44 84 ARG A O 1
ATOM 671 N N . TYR A 1 85 ? -5.638 -4.053 -5.467 1.00 87.38 85 TYR A N 1
ATOM 672 C CA . TYR A 1 85 ? -5.901 -3.657 -4.077 1.00 87.38 85 TYR A CA 1
ATOM 673 C C . TYR A 1 85 ? -5.060 -2.446 -3.661 1.00 87.38 85 TYR A C 1
ATOM 675 O O . TYR A 1 85 ? -5.527 -1.586 -2.920 1.00 87.38 85 TYR A O 1
ATOM 683 N N . VAL A 1 86 ? -3.849 -2.338 -4.213 1.00 90.19 86 VAL A N 1
ATOM 684 C CA . VAL A 1 86 ? -3.051 -1.108 -4.236 1.00 90.19 86 VAL A CA 1
ATOM 685 C C . VAL A 1 86 ? -3.122 -0.537 -5.650 1.00 90.19 86 VAL A C 1
ATOM 687 O O . VAL A 1 86 ? -2.815 -1.234 -6.611 1.00 90.19 86 VAL A O 1
ATOM 690 N N . GLN A 1 87 ? -3.548 0.717 -5.791 1.00 88.31 87 GLN A N 1
ATOM 691 C CA . GLN A 1 87 ? -3.705 1.395 -7.087 1.00 88.31 87 GLN A CA 1
ATOM 692 C C . GLN A 1 87 ? -2.479 2.206 -7.483 1.00 88.31 87 GLN A C 1
ATOM 694 O O . GLN A 1 87 ? -2.225 2.400 -8.669 1.00 88.31 87 GLN A O 1
ATOM 699 N N . VAL A 1 88 ? -1.738 2.703 -6.494 1.00 90.44 88 VAL A N 1
ATOM 700 C CA . VAL A 1 88 ? -0.597 3.586 -6.724 1.00 90.44 88 VAL A CA 1
ATOM 701 C C . VAL A 1 88 ? 0.613 3.029 -5.997 1.00 90.44 88 VAL A C 1
ATOM 703 O O . VAL A 1 88 ? 0.582 2.830 -4.783 1.00 90.44 88 VAL A O 1
ATOM 706 N N . VAL A 1 89 ? 1.697 2.807 -6.740 1.00 92.44 89 VAL A N 1
ATOM 707 C CA . VAL A 1 89 ? 2.996 2.435 -6.178 1.00 92.44 89 VAL A CA 1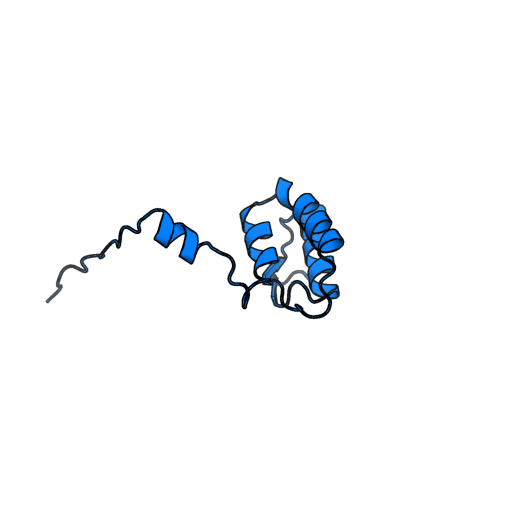
ATOM 708 C C . VAL A 1 89 ? 4.045 3.456 -6.596 1.00 92.44 89 VAL A C 1
ATOM 710 O O . VAL A 1 89 ? 4.261 3.687 -7.783 1.00 92.44 89 VAL A O 1
ATOM 713 N N . PHE A 1 90 ? 4.731 4.043 -5.622 1.00 92.69 90 PHE A N 1
ATOM 714 C CA . PHE A 1 90 ? 5.884 4.911 -5.850 1.00 92.69 90 PHE A CA 1
ATOM 715 C C . PHE A 1 90 ? 7.159 4.069 -5.909 1.00 92.69 90 PHE A C 1
ATOM 717 O O . PHE A 1 90 ? 7.411 3.289 -4.997 1.00 92.69 90 PHE A O 1
ATOM 724 N N . SER A 1 91 ? 7.990 4.226 -6.937 1.00 89.75 91 SER A N 1
ATOM 725 C CA . SER A 1 91 ? 9.260 3.492 -7.037 1.00 89.75 91 SER A CA 1
ATOM 726 C C . SER A 1 91 ? 10.423 4.430 -7.336 1.00 89.75 91 SER A C 1
ATOM 728 O O . SER A 1 91 ? 10.265 5.421 -8.048 1.00 89.75 91 SER A O 1
ATOM 730 N N . THR A 1 92 ? 11.608 4.118 -6.811 1.00 85.12 92 THR A N 1
ATOM 731 C CA . THR A 1 92 ? 12.855 4.719 -7.306 1.00 85.12 92 THR A CA 1
ATOM 732 C C . THR A 1 92 ? 13.235 4.067 -8.640 1.00 85.12 92 THR A C 1
ATOM 734 O O . THR A 1 92 ? 12.745 2.985 -8.954 1.00 85.12 92 THR A O 1
ATOM 737 N N . ALA A 1 93 ? 14.088 4.716 -9.444 1.00 70.31 93 ALA A N 1
ATOM 738 C CA . ALA A 1 93 ? 14.377 4.383 -10.852 1.00 70.31 93 ALA A CA 1
ATOM 739 C C . ALA A 1 93 ? 15.055 3.011 -11.124 1.00 70.31 93 ALA A C 1
ATOM 741 O O . ALA A 1 93 ? 15.741 2.837 -12.124 1.00 70.31 93 ALA A O 1
ATOM 742 N N . THR A 1 94 ? 14.886 2.021 -10.249 1.00 58.75 94 THR A N 1
ATOM 743 C CA . THR A 1 94 ? 15.457 0.670 -10.342 1.00 58.75 94 THR A CA 1
ATOM 744 C C . THR A 1 94 ? 14.392 -0.428 -10.291 1.00 58.75 94 THR A C 1
ATOM 746 O O . THR A 1 94 ? 14.634 -1.484 -9.715 1.00 58.75 94 THR A O 1
ATOM 749 N N . LEU A 1 95 ? 13.217 -0.236 -10.902 1.00 51.00 95 LEU A N 1
ATO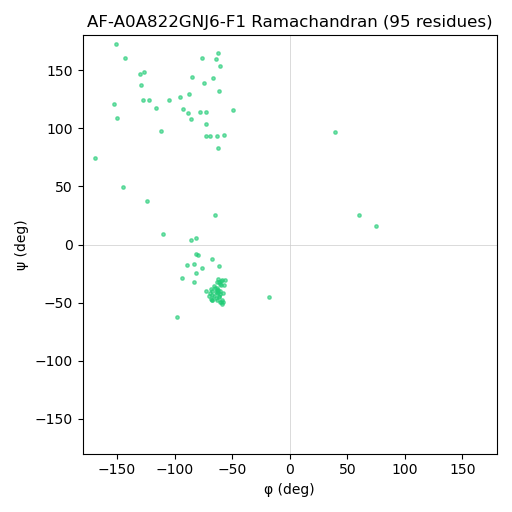M 750 C CA . LEU A 1 95 ? 12.365 -1.385 -11.216 1.00 51.00 95 LEU A CA 1
ATOM 751 C C . LEU A 1 95 ? 11.455 -1.146 -12.430 1.00 51.00 95 LEU A C 1
ATOM 753 O O . LEU A 1 95 ? 10.620 -0.246 -12.418 1.00 51.00 95 LEU A O 1
ATOM 757 N N . GLY A 1 96 ? 11.607 -1.994 -13.452 1.00 57.84 96 GLY A N 1
ATOM 758 C CA . GLY A 1 96 ? 10.502 -2.353 -14.337 1.00 57.84 96 GLY A CA 1
ATOM 759 C C . GLY A 1 96 ? 9.632 -3.370 -13.601 1.00 57.84 96 GLY A C 1
ATOM 760 O O . GLY A 1 96 ? 10.131 -4.441 -13.257 1.00 57.84 96 GLY A O 1
ATOM 761 N N . MET A 1 97 ? 8.395 -2.980 -13.285 1.00 57.88 97 MET A N 1
ATOM 762 C CA . MET A 1 97 ? 7.339 -3.889 -12.820 1.00 57.88 97 MET A CA 1
ATOM 763 C C . MET A 1 97 ? 6.719 -4.642 -13.992 1.00 57.88 97 MET A C 1
ATOM 765 O O . MET A 1 97 ? 6.598 -4.025 -15.075 1.00 57.88 97 MET A O 1
#